Protein AF-A0A4W5R0U6-F1 (afdb_monomer_lite)

Foldseek 3Di:
DPCDPVNVVVVLVVLVVVLVVQLVVLVCVVVVDPDPCCCPPVCSLVSNLVSVLSLLLPQWDQPPPDARDRACLVLLCCLCVQPVVCNVLLVVLVPDDDDPDPDDRPRDSRVSVSVSSSVCSVVVCPCVSVVSSVVDVVNVVVTGPPPPDDDDPPDD

Sequence (156 aa):
MEIT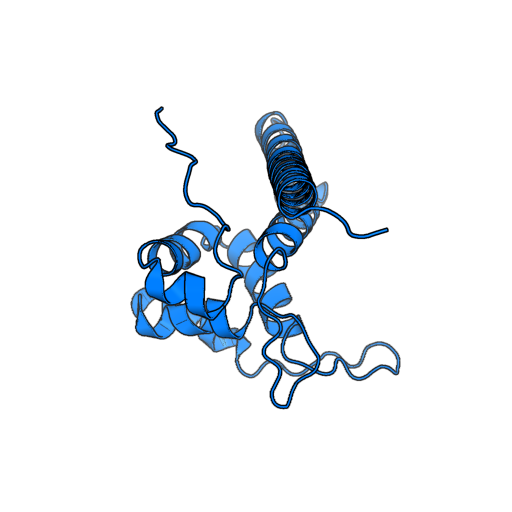SEEKAEERRREHWKLLSSLKTTVEGLVSSSNPNVWSRYGGLQRLHKDMNQILSHGLKHEQVYYKQKDYWPFVWRVRYVSPHLASHVEQFSKLEPVLSSGLQSVGEGYKAERWLMHSLQVHLLSAQLRPLLKHQGHTRKYYNGKSASKTRFGI

InterPro domains:
  IPR004012 RUN domain [PF02759] (50-147)
  IPR004012 RUN domain [PS50826] (39-156)
  IPR037213 RUN domain superfamily [G3DSA:1.20.58.900] (6-149)
  IPR037213 RUN domain superfamily [SSF140741] (13-147)
  IPR052428 Autophagy and Host Defense Regulator [PTHR45971] (5-146)

Radius of gyration: 17.02 Å; chains: 1; bounding box: 37×44×44 Å

Secondary structure (DSSP, 8-state):
----HHHHHHHHHHHHHHHHHHHHHHHHHHHH---GGGTTTSSHHHHHHHHHHHHHHTTB----SS-----SHHHHTTHHHH-GGGSHHHHTTTTPPP---SS----SSHHHHHHHHHHHHHTT-HHHHHHHHHH-HHHHHHHB-TTSSSS-----

pLDDT: mean 79.25, std 16.8, range [32.81, 95.25]

Organism: NCBI:txid62062

Structure (mmCIF, N/CA/C/O backbone):
data_AF-A0A4W5R0U6-F1
#
_entry.id   AF-A0A4W5R0U6-F1
#
loop_
_atom_site.group_PDB
_atom_site.id
_atom_site.type_symbol
_atom_site.label_atom_id
_atom_site.label_alt_id
_atom_site.label_comp_id
_atom_site.label_asym_id
_atom_site.label_entity_id
_atom_site.label_seq_id
_atom_site.pdbx_PDB_ins_code
_atom_site.Cartn_x
_atom_site.Cartn_y
_atom_site.Cartn_z
_atom_site.occupancy
_atom_site.B_iso_or_equiv
_atom_site.auth_seq_id
_atom_site.auth_comp_id
_atom_site.auth_asym_id
_atom_site.auth_atom_id
_atom_site.pdbx_PDB_model_num
ATOM 1 N N . MET A 1 1 ? -12.081 24.497 21.071 1.00 42.88 1 MET A N 1
ATOM 2 C CA . MET A 1 1 ? -12.556 24.670 19.683 1.00 42.88 1 MET A CA 1
ATOM 3 C C . MET A 1 1 ? -13.160 23.351 19.239 1.00 42.88 1 MET A C 1
ATOM 5 O O . MET A 1 1 ? -12.424 22.395 19.018 1.00 42.88 1 MET A O 1
ATOM 9 N N . GLU A 1 2 ? -14.488 23.259 19.230 1.00 49.41 2 GLU A N 1
ATOM 10 C CA . GLU A 1 2 ? -15.196 22.072 18.749 1.00 49.41 2 GLU A CA 1
ATOM 11 C C . GLU A 1 2 ? -15.165 22.081 17.223 1.00 49.41 2 GLU A C 1
ATOM 13 O O . GLU A 1 2 ? -15.900 22.821 16.582 1.00 49.41 2 GLU A O 1
ATOM 18 N N . ILE A 1 3 ? -14.259 21.293 16.646 1.00 56.59 3 ILE A N 1
ATOM 19 C CA . ILE A 1 3 ? -14.199 21.097 15.197 1.00 56.59 3 ILE A CA 1
ATOM 20 C C . ILE A 1 3 ? -15.521 20.452 14.775 1.00 56.59 3 ILE A C 1
ATOM 22 O O . ILE A 1 3 ? -15.835 19.327 15.199 1.00 56.59 3 ILE A O 1
ATOM 26 N N . THR A 1 4 ? -16.285 21.163 13.953 1.00 72.25 4 THR A N 1
ATOM 27 C CA . THR A 1 4 ? -17.601 20.731 13.482 1.00 72.25 4 THR A CA 1
ATOM 28 C C . THR A 1 4 ? -17.479 19.441 12.661 1.00 72.25 4 THR A C 1
ATOM 30 O O . THR A 1 4 ? -16.438 19.115 12.078 1.00 72.25 4 THR A O 1
ATOM 33 N N . SER A 1 5 ? -18.546 18.638 12.622 1.00 70.19 5 SER A N 1
ATOM 34 C CA . SER A 1 5 ? -18.539 17.367 11.877 1.00 70.19 5 SER A CA 1
ATOM 35 C C . SER A 1 5 ? -18.284 17.549 10.368 1.00 70.19 5 SER A C 1
ATOM 37 O O . SER A 1 5 ? -17.755 16.644 9.712 1.00 70.19 5 SER A O 1
ATOM 39 N N . GLU A 1 6 ? -18.603 18.734 9.846 1.00 70.88 6 GLU A N 1
ATOM 40 C CA . GLU A 1 6 ? -18.374 19.156 8.466 1.00 70.88 6 GLU A CA 1
ATOM 41 C C . GLU A 1 6 ? -16.898 19.471 8.203 1.00 70.88 6 GLU A C 1
ATOM 43 O O . GLU A 1 6 ? -16.336 18.956 7.235 1.00 70.88 6 GLU A O 1
ATOM 48 N N . GLU A 1 7 ? -16.221 20.183 9.107 1.00 75.50 7 GLU A N 1
ATOM 49 C CA . GLU A 1 7 ? -14.780 20.458 9.003 1.00 75.50 7 GLU A CA 1
ATOM 50 C C . GLU A 1 7 ? -13.945 19.169 9.004 1.00 75.50 7 GLU A C 1
ATOM 52 O O . GLU A 1 7 ? -13.057 19.003 8.163 1.00 75.50 7 GLU A O 1
ATOM 57 N N . LYS A 1 8 ? -14.292 18.192 9.855 1.00 75.88 8 LYS A N 1
ATOM 58 C CA . LYS A 1 8 ? -13.649 16.859 9.850 1.00 75.88 8 LYS A CA 1
ATOM 59 C C . LYS A 1 8 ? -13.902 16.094 8.552 1.00 75.88 8 LYS A C 1
ATOM 61 O O . LYS A 1 8 ? -13.112 15.236 8.154 1.00 75.88 8 LYS A O 1
ATOM 66 N N . ALA A 1 9 ? -15.046 16.317 7.907 1.00 78.19 9 ALA A N 1
ATOM 67 C CA . ALA A 1 9 ? -15.348 15.689 6.627 1.00 78.19 9 ALA A CA 1
ATOM 68 C C . ALA A 1 9 ? -14.573 16.332 5.475 1.00 78.19 9 ALA A C 1
ATOM 70 O O . ALA A 1 9 ? -14.103 15.604 4.595 1.00 78.19 9 ALA A O 1
ATOM 71 N N . GLU A 1 10 ? -14.414 17.651 5.516 1.00 82.62 10 GLU A N 1
ATOM 72 C CA . GLU A 1 10 ? -13.619 18.424 4.571 1.00 82.62 10 GLU A CA 1
ATOM 73 C C . GLU A 1 10 ? -12.138 18.046 4.642 1.00 82.62 10 GLU A C 1
ATOM 75 O O . GLU A 1 10 ? -11.515 17.736 3.624 1.00 82.62 10 GLU A O 1
ATOM 80 N N . GLU A 1 11 ? -11.593 17.971 5.854 1.00 83.44 11 GLU A N 1
ATOM 81 C CA . GLU A 1 11 ? -10.213 17.562 6.103 1.00 83.44 11 GLU A CA 1
ATOM 82 C C . GLU A 1 11 ? -9.916 16.168 5.540 1.00 83.44 11 GLU A C 1
ATOM 84 O O . GLU A 1 11 ? -8.997 16.013 4.734 1.00 83.44 11 GLU A O 1
ATOM 89 N N . ARG A 1 12 ? -10.771 15.177 5.824 1.00 81.50 12 ARG A N 1
ATOM 90 C CA . ARG A 1 12 ? -10.630 13.827 5.250 1.00 81.50 12 ARG A CA 1
ATOM 91 C C . ARG A 1 12 ? -10.666 13.819 3.723 1.00 81.50 12 ARG A C 1
ATOM 93 O O . ARG A 1 12 ? -10.008 12.991 3.098 1.00 81.50 12 ARG A O 1
ATOM 100 N N . ARG A 1 13 ? -11.454 14.698 3.095 1.00 86.50 13 ARG A N 1
ATOM 101 C CA . ARG A 1 13 ? -11.500 14.791 1.627 1.00 86.50 13 ARG A CA 1
ATOM 102 C C . ARG A 1 13 ? -10.193 15.352 1.076 1.00 86.50 13 ARG A C 1
ATOM 104 O O . ARG A 1 13 ? -9.690 14.815 0.091 1.00 86.50 13 ARG A O 1
ATOM 111 N N . ARG A 1 14 ? -9.630 16.375 1.727 1.00 88.25 14 ARG A N 1
ATOM 112 C CA . ARG A 1 14 ? -8.314 16.931 1.377 1.00 88.25 14 ARG A CA 1
ATOM 113 C C . ARG A 1 14 ? -7.206 15.891 1.529 1.00 88.25 14 ARG A C 1
ATOM 115 O O . ARG A 1 14 ? -6.373 15.767 0.637 1.00 88.25 14 ARG A O 1
ATOM 122 N N . GLU A 1 15 ? -7.231 15.101 2.601 1.00 90.00 15 GLU A N 1
ATOM 123 C CA . GLU A 1 15 ? -6.285 13.996 2.803 1.00 90.00 15 GLU A CA 1
ATOM 124 C C . GLU A 1 15 ? -6.379 12.949 1.690 1.00 90.00 15 GLU A C 1
ATOM 126 O O . GLU A 1 15 ? -5.365 12.612 1.081 1.00 90.00 15 GLU A O 1
ATOM 131 N N . HIS A 1 16 ? -7.590 12.476 1.367 1.00 89.62 16 HIS A N 1
ATOM 132 C CA . HIS A 1 16 ? -7.787 11.536 0.261 1.00 89.62 16 HIS A CA 1
ATOM 133 C C . HIS A 1 16 ? -7.279 12.106 -1.066 1.00 89.62 16 HIS A C 1
ATOM 135 O O . HIS A 1 16 ? -6.610 11.403 -1.822 1.00 89.62 16 HIS A O 1
ATOM 141 N N . TRP A 1 17 ? -7.578 13.376 -1.348 1.00 91.75 17 TRP A N 1
ATOM 142 C CA . TRP A 1 17 ? -7.122 14.034 -2.568 1.00 91.75 17 TRP A CA 1
ATOM 143 C C . TRP A 1 17 ? -5.595 14.105 -2.627 1.00 91.75 17 TRP A C 1
ATOM 145 O O . TRP A 1 17 ? -5.011 13.758 -3.650 1.00 91.75 17 TRP A O 1
ATOM 155 N N . LYS A 1 18 ? -4.938 14.462 -1.519 1.00 93.88 18 LYS A N 1
ATOM 156 C CA . LYS A 1 18 ? -3.474 14.509 -1.428 1.00 93.88 18 LYS A CA 1
ATOM 157 C C . LYS A 1 18 ? -2.843 13.139 -1.688 1.00 93.88 18 LYS A C 1
ATOM 159 O O . LYS A 1 18 ? -1.885 13.050 -2.451 1.00 93.88 18 LYS A O 1
ATOM 164 N N . LEU A 1 19 ? -3.394 12.081 -1.092 1.00 93.81 19 LEU A N 1
ATOM 165 C CA . LEU A 1 19 ? -2.912 10.709 -1.279 1.00 93.81 19 LEU A CA 1
ATOM 166 C C . LEU A 1 19 ? -3.041 10.256 -2.738 1.00 93.81 19 LEU A C 1
ATOM 168 O O . LEU A 1 19 ? -2.080 9.761 -3.326 1.00 93.81 19 LEU A O 1
ATOM 172 N N . LEU A 1 20 ? -4.214 10.468 -3.339 1.00 93.69 20 LEU A N 1
ATOM 173 C CA . LEU A 1 20 ? -4.464 10.100 -4.733 1.00 93.69 20 LEU A CA 1
ATOM 174 C C . LEU A 1 20 ? -3.642 10.947 -5.708 1.00 93.69 20 LEU A C 1
ATOM 176 O O . LEU A 1 20 ? -3.163 10.420 -6.708 1.00 93.69 20 LEU A O 1
ATOM 180 N N . SER A 1 21 ? -3.442 12.233 -5.412 1.00 93.50 21 SER A N 1
ATOM 181 C CA . SER A 1 21 ? -2.590 13.108 -6.215 1.00 93.50 21 SER A CA 1
ATOM 182 C C . SER A 1 21 ? -1.128 12.673 -6.158 1.00 93.50 21 SER A C 1
ATOM 184 O O . SER A 1 21 ? -0.481 12.668 -7.198 1.00 93.50 21 SER A O 1
ATOM 186 N N . SER A 1 22 ? -0.613 12.278 -4.987 1.00 93.88 22 SER A N 1
ATOM 187 C CA . SER A 1 22 ? 0.756 11.755 -4.852 1.00 93.88 22 SER A CA 1
ATOM 188 C C . SER A 1 22 ? 0.949 10.511 -5.716 1.00 93.88 22 SER A C 1
ATOM 190 O O . SER A 1 22 ? 1.836 10.475 -6.569 1.00 93.88 22 SER A O 1
ATOM 192 N N . LEU A 1 23 ? 0.034 9.541 -5.582 1.00 94.50 23 LEU A N 1
ATOM 193 C CA . LEU A 1 23 ? 0.056 8.317 -6.379 1.00 94.50 23 LEU A CA 1
ATOM 194 C C . LEU A 1 23 ? -0.014 8.615 -7.881 1.00 94.50 23 LEU A C 1
ATOM 196 O O . LEU A 1 23 ? 0.755 8.044 -8.652 1.00 94.50 23 LEU A O 1
ATOM 200 N N . LYS A 1 24 ? -0.917 9.511 -8.296 1.00 93.38 24 LYS A N 1
ATOM 201 C CA . LYS A 1 24 ? -1.056 9.929 -9.695 1.00 93.38 24 LYS A CA 1
ATOM 202 C C . LYS A 1 24 ? 0.263 10.485 -10.232 1.00 93.38 24 LYS A C 1
ATOM 204 O O . LYS A 1 24 ? 0.736 9.983 -11.245 1.00 93.38 24 LYS A O 1
ATOM 209 N N . THR A 1 25 ? 0.880 11.440 -9.537 1.00 91.94 25 THR A N 1
ATOM 210 C CA . THR A 1 25 ? 2.166 12.028 -9.942 1.00 91.94 25 THR A CA 1
ATOM 211 C C . THR A 1 25 ? 3.263 10.968 -10.047 1.00 91.94 25 THR A C 1
ATOM 213 O O . THR A 1 25 ? 4.034 10.971 -11.007 1.00 91.94 25 THR A O 1
ATOM 216 N N . THR A 1 26 ? 3.329 10.028 -9.099 1.00 91.50 26 THR A N 1
ATOM 217 C CA . THR A 1 26 ? 4.293 8.921 -9.155 1.00 91.50 26 THR A CA 1
ATOM 218 C C . THR A 1 26 ? 4.056 8.030 -10.372 1.00 91.50 26 THR A C 1
ATOM 220 O O . THR A 1 26 ? 5.011 7.707 -11.076 1.00 91.50 26 THR A O 1
ATOM 223 N N . VAL A 1 27 ? 2.807 7.654 -10.656 1.00 90.12 27 VAL A N 1
ATOM 224 C CA . VAL A 1 27 ? 2.459 6.824 -11.821 1.00 90.12 27 VAL A CA 1
ATOM 225 C C . VAL A 1 27 ? 2.731 7.562 -13.131 1.00 90.12 27 VAL A C 1
ATOM 227 O O . VAL A 1 27 ? 3.328 6.980 -14.032 1.00 90.12 27 VAL A O 1
ATOM 230 N N . GLU A 1 28 ? 2.374 8.841 -13.235 1.00 89.81 28 GLU A N 1
ATOM 231 C CA . GLU A 1 28 ? 2.684 9.667 -14.407 1.00 89.81 28 GLU A CA 1
ATOM 232 C C . GLU A 1 28 ? 4.195 9.766 -14.625 1.00 89.81 28 GLU A C 1
ATOM 234 O O . GLU A 1 28 ? 4.663 9.557 -15.742 1.00 89.81 28 GLU A O 1
ATOM 239 N N . GLY A 1 29 ? 4.981 9.987 -13.568 1.00 87.31 29 GLY A N 1
ATOM 240 C CA . GLY A 1 29 ? 6.445 9.988 -13.638 1.00 87.31 29 GLY A CA 1
ATOM 241 C C . GLY A 1 29 ? 7.043 8.644 -14.075 1.00 87.31 29 GLY A C 1
ATOM 242 O O . GLY A 1 29 ? 8.032 8.616 -14.802 1.00 87.31 29 GLY A O 1
ATOM 243 N N . LEU A 1 30 ? 6.438 7.527 -13.664 1.00 86.75 30 LEU A N 1
ATOM 244 C CA . LEU A 1 30 ? 6.849 6.182 -14.080 1.00 86.75 30 LEU A CA 1
ATOM 245 C C . LEU A 1 30 ? 6.529 5.905 -15.556 1.00 86.75 30 LEU A C 1
ATOM 247 O O . LEU A 1 30 ? 7.360 5.341 -16.262 1.00 86.75 30 LEU A O 1
ATOM 251 N N . VAL A 1 31 ? 5.342 6.297 -16.024 1.00 83.38 31 VAL A N 1
ATOM 252 C CA . VAL A 1 31 ? 4.864 6.007 -17.390 1.00 83.38 31 VAL A CA 1
ATOM 253 C C . VAL A 1 31 ? 5.449 6.975 -18.424 1.00 83.38 31 VAL A C 1
ATOM 255 O O . VAL A 1 31 ? 5.734 6.571 -19.546 1.00 83.38 31 VAL A O 1
ATOM 258 N N . SER A 1 32 ? 5.662 8.240 -18.053 1.00 82.38 32 SER A N 1
ATOM 259 C CA . SER A 1 32 ? 6.289 9.251 -18.924 1.00 82.38 32 SER A CA 1
ATOM 260 C C . SER A 1 32 ? 7.774 8.993 -19.165 1.00 82.38 32 SER A C 1
ATOM 262 O O . SER A 1 32 ? 8.325 9.429 -20.175 1.00 82.38 32 SER A O 1
ATOM 264 N N . SER A 1 33 ? 8.434 8.269 -18.262 1.00 72.31 33 SER A N 1
ATOM 265 C CA . SER A 1 33 ? 9.815 7.869 -18.468 1.00 72.31 33 SER A CA 1
ATOM 266 C C . SER A 1 33 ? 9.878 6.716 -19.472 1.00 72.31 33 SER A C 1
ATOM 268 O O . SER A 1 33 ? 9.479 5.594 -19.176 1.00 72.31 33 SER A O 1
ATOM 270 N N . SER A 1 34 ? 10.445 6.953 -20.655 1.00 64.94 34 SER A N 1
ATOM 271 C CA . SER A 1 34 ? 10.677 5.908 -21.668 1.00 64.94 34 SER A CA 1
ATOM 272 C C . SER A 1 34 ? 11.782 4.911 -21.277 1.00 64.94 34 SER A C 1
ATOM 274 O O . SER A 1 34 ? 12.285 4.169 -22.120 1.00 64.94 34 SER A O 1
ATOM 276 N N . ASN A 1 35 ? 12.230 4.932 -20.018 1.00 68.56 35 ASN A N 1
ATOM 277 C CA . ASN A 1 35 ? 13.411 4.219 -19.563 1.00 68.56 35 ASN A CA 1
ATOM 278 C C . ASN A 1 35 ? 12.999 2.987 -18.737 1.00 68.56 35 ASN A C 1
ATOM 280 O O . ASN A 1 35 ? 12.422 3.134 -17.657 1.00 68.56 35 ASN A O 1
ATOM 284 N N . PRO A 1 36 ? 13.337 1.764 -19.180 1.00 69.31 36 PRO A N 1
ATOM 285 C CA . PRO A 1 36 ? 12.921 0.533 -18.503 1.00 69.31 36 PRO A CA 1
ATOM 286 C C . PRO A 1 36 ? 13.464 0.413 -17.067 1.00 69.31 36 PRO A C 1
ATOM 288 O O . PRO A 1 36 ? 12.920 -0.326 -16.250 1.00 69.31 36 PRO A O 1
ATOM 291 N N . ASN A 1 37 ? 14.502 1.178 -16.716 1.00 78.12 37 ASN A N 1
ATOM 292 C CA . ASN A 1 37 ? 15.126 1.138 -15.395 1.00 78.12 37 ASN A CA 1
ATOM 293 C C . ASN A 1 37 ? 14.430 2.015 -14.341 1.00 78.12 37 ASN A C 1
ATOM 295 O O . ASN A 1 37 ? 14.876 2.056 -13.191 1.00 78.12 37 ASN A O 1
ATOM 299 N N . VAL A 1 38 ? 13.365 2.747 -14.686 1.00 79.75 38 VAL A N 1
ATOM 300 C CA . VAL A 1 38 ? 12.713 3.675 -13.740 1.00 79.75 38 VAL A CA 1
ATOM 301 C C . VAL A 1 38 ? 12.064 2.954 -12.568 1.00 79.75 38 VAL A C 1
ATOM 303 O O . VAL A 1 38 ? 12.085 3.455 -11.440 1.00 79.75 38 VAL A O 1
ATOM 306 N N . TRP A 1 39 ? 11.601 1.732 -12.804 1.00 79.06 39 TRP A N 1
ATOM 307 C CA . TRP A 1 39 ? 11.044 0.880 -11.767 1.00 79.06 39 TRP A CA 1
ATOM 308 C C . TRP A 1 39 ? 12.082 0.484 -10.707 1.00 79.06 39 TRP A C 1
ATOM 310 O O . TRP A 1 39 ? 11.872 0.727 -9.518 1.00 79.06 39 TRP A O 1
ATOM 320 N N . SER A 1 40 ? 13.215 -0.083 -11.130 1.00 74.94 40 SER A N 1
ATOM 321 C CA . SER A 1 40 ? 14.202 -0.714 -10.242 1.00 74.94 40 SER A CA 1
ATOM 322 C C . SER A 1 40 ? 15.372 0.196 -9.853 1.00 74.94 40 SER A C 1
ATOM 324 O O . SER A 1 40 ? 15.788 0.184 -8.697 1.00 74.94 40 SER A O 1
ATOM 326 N N . ARG A 1 41 ? 15.899 1.004 -10.781 1.00 75.31 41 ARG A N 1
ATOM 327 C CA . ARG A 1 41 ? 17.138 1.784 -10.592 1.00 75.31 41 ARG A CA 1
ATOM 328 C C . ARG A 1 41 ? 16.889 3.209 -10.116 1.00 75.31 41 ARG A C 1
ATOM 330 O O . ARG A 1 41 ? 17.658 3.725 -9.315 1.00 75.31 41 ARG A O 1
ATOM 337 N N . TYR A 1 42 ? 15.809 3.839 -10.574 1.00 77.88 42 TYR A N 1
ATOM 338 C CA . TYR A 1 42 ? 15.500 5.238 -10.241 1.00 77.88 42 TYR A CA 1
ATOM 339 C C . TYR A 1 42 ? 14.474 5.382 -9.108 1.00 77.88 42 TYR A C 1
ATOM 341 O O . TYR A 1 42 ? 13.817 6.419 -8.971 1.00 77.88 42 TYR A O 1
ATOM 349 N N . GLY A 1 43 ? 14.316 4.334 -8.294 1.00 85.81 43 GLY A N 1
ATOM 350 C CA . GLY A 1 43 ? 13.474 4.351 -7.098 1.00 85.81 43 GLY A CA 1
ATOM 351 C C . GLY A 1 43 ? 11.972 4.459 -7.373 1.00 85.81 43 GLY A C 1
ATOM 352 O O . GLY A 1 43 ? 11.220 4.794 -6.461 1.00 85.81 43 GLY A O 1
ATOM 353 N N . GLY A 1 44 ? 11.517 4.188 -8.600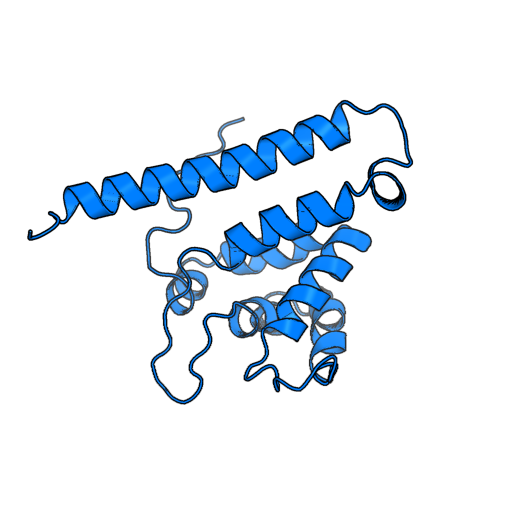 1.00 89.25 44 GLY A N 1
ATOM 354 C CA . GLY A 1 44 ? 10.101 4.230 -8.961 1.00 89.25 44 GLY A CA 1
ATOM 355 C C . GLY A 1 44 ? 9.248 3.277 -8.129 1.00 89.25 44 GLY A C 1
ATOM 356 O O . GLY A 1 44 ? 8.239 3.690 -7.559 1.00 89.25 44 GLY A O 1
ATOM 357 N N . LEU A 1 45 ? 9.718 2.039 -7.960 1.00 90.81 45 LEU A N 1
ATOM 358 C CA . LEU A 1 45 ? 9.091 1.049 -7.085 1.00 90.81 45 LEU A CA 1
ATOM 359 C C . LEU A 1 45 ? 9.005 1.529 -5.626 1.00 90.81 45 LEU A C 1
ATOM 361 O O . LEU A 1 45 ? 7.981 1.334 -4.982 1.00 90.81 45 LEU A O 1
ATOM 365 N N . GLN A 1 46 ? 10.051 2.183 -5.110 1.00 91.62 46 GLN A N 1
ATOM 366 C CA . GLN A 1 46 ? 10.078 2.695 -3.732 1.00 91.62 46 GLN A CA 1
ATOM 367 C C . GLN A 1 46 ? 9.084 3.846 -3.533 1.00 91.62 46 GLN A C 1
ATOM 369 O O . GLN A 1 46 ? 8.377 3.887 -2.528 1.00 91.62 46 GLN A O 1
ATOM 374 N N . ARG A 1 47 ? 8.984 4.763 -4.506 1.00 93.50 47 ARG A N 1
ATOM 375 C CA . ARG A 1 47 ? 7.977 5.837 -4.476 1.00 93.50 47 ARG A CA 1
ATOM 376 C C . ARG A 1 47 ? 6.561 5.270 -4.507 1.00 93.50 47 ARG A C 1
ATOM 378 O O . ARG A 1 47 ? 5.738 5.653 -3.683 1.00 93.50 47 ARG A O 1
ATOM 385 N N . LEU A 1 48 ? 6.310 4.303 -5.389 1.00 93.25 48 LEU A N 1
ATOM 386 C CA . LEU A 1 48 ? 5.003 3.662 -5.498 1.00 93.25 48 LEU A CA 1
ATOM 387 C C . LEU A 1 48 ? 4.640 2.873 -4.235 1.00 93.25 48 LEU A C 1
ATOM 389 O O . LEU A 1 48 ? 3.505 2.946 -3.769 1.00 93.25 48 LEU A O 1
ATOM 393 N N . HIS A 1 49 ? 5.605 2.155 -3.654 1.00 94.19 49 HIS A N 1
ATOM 394 C CA . HIS A 1 49 ? 5.440 1.490 -2.362 1.00 94.19 49 HIS A CA 1
ATOM 395 C C . HIS A 1 49 ? 5.040 2.486 -1.280 1.00 94.19 49 HIS A C 1
ATOM 397 O O . HIS A 1 49 ? 4.032 2.267 -0.612 1.00 94.19 49 HIS A O 1
ATOM 403 N N . LYS A 1 50 ? 5.757 3.608 -1.165 1.00 93.81 50 LYS A N 1
ATOM 404 C CA . LYS A 1 50 ? 5.449 4.665 -0.199 1.00 93.81 50 LYS A CA 1
ATOM 405 C C . LYS A 1 50 ? 4.028 5.209 -0.374 1.00 93.81 50 LYS A C 1
ATOM 407 O O . LYS A 1 50 ? 3.292 5.267 0.610 1.00 93.81 50 LYS A O 1
ATOM 412 N N . ASP A 1 51 ? 3.634 5.574 -1.594 1.00 94.19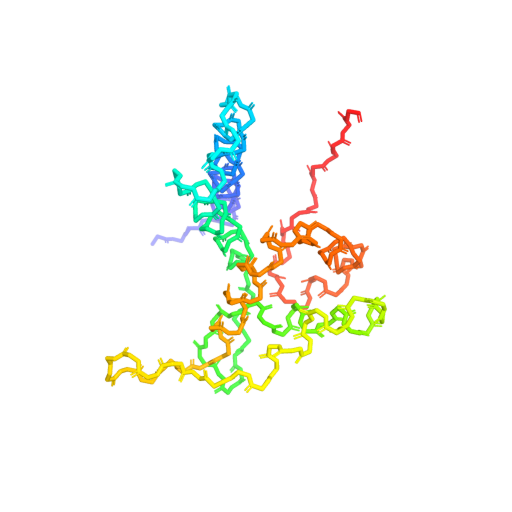 51 ASP A N 1
ATOM 413 C CA . ASP A 1 51 ? 2.295 6.116 -1.869 1.00 94.19 51 ASP A CA 1
ATOM 414 C C . ASP A 1 51 ? 1.193 5.099 -1.535 1.00 94.19 51 ASP A C 1
ATOM 416 O O . ASP A 1 51 ? 0.226 5.416 -0.837 1.00 94.19 51 ASP A O 1
ATOM 420 N N . MET A 1 52 ? 1.362 3.844 -1.963 1.00 95.06 52 MET A N 1
ATOM 421 C CA . MET A 1 52 ? 0.398 2.781 -1.672 1.00 95.06 52 MET A CA 1
ATOM 422 C C . MET A 1 52 ? 0.333 2.447 -0.179 1.00 95.06 52 MET A C 1
ATOM 424 O O . MET A 1 52 ? -0.757 2.206 0.341 1.00 95.06 52 MET A O 1
ATOM 428 N N . ASN A 1 53 ? 1.463 2.478 0.532 1.00 92.12 53 ASN A N 1
ATOM 429 C CA . ASN A 1 53 ? 1.514 2.236 1.972 1.00 92.12 53 ASN A CA 1
ATOM 430 C C . ASN A 1 53 ? 0.751 3.322 2.740 1.00 92.12 53 ASN A C 1
ATOM 432 O O . ASN A 1 53 ? -0.008 3.016 3.661 1.00 92.12 53 ASN A O 1
ATOM 436 N N . GLN A 1 54 ? 0.893 4.587 2.330 1.00 90.75 54 GLN A N 1
ATOM 437 C CA . GLN A 1 54 ? 0.132 5.696 2.906 1.00 90.75 54 GLN A CA 1
ATOM 438 C C . GLN A 1 54 ? -1.371 5.552 2.651 1.00 90.75 54 GLN A C 1
ATOM 440 O O . GLN A 1 54 ? -2.158 5.769 3.571 1.00 90.75 54 GLN A O 1
ATOM 445 N N . ILE A 1 55 ? -1.775 5.136 1.446 1.00 92.12 55 ILE A N 1
ATOM 446 C CA . ILE A 1 55 ? -3.187 4.893 1.108 1.00 92.12 55 ILE A CA 1
ATOM 447 C C . ILE A 1 55 ? -3.771 3.757 1.953 1.00 92.12 55 ILE A C 1
ATOM 449 O O . ILE A 1 55 ? -4.825 3.931 2.560 1.00 92.12 55 ILE A O 1
ATOM 453 N N . LEU A 1 56 ? -3.094 2.607 2.022 1.00 90.81 56 LEU A N 1
ATOM 454 C CA . LEU A 1 56 ? -3.575 1.443 2.775 1.00 90.81 56 LEU A CA 1
ATOM 455 C C . LEU A 1 56 ? -3.565 1.679 4.290 1.00 90.81 56 LEU A C 1
ATOM 457 O O . LEU A 1 56 ? -4.394 1.110 4.997 1.00 90.81 56 LEU A O 1
ATOM 461 N N . SER A 1 57 ? -2.674 2.537 4.786 1.00 88.94 57 SER A N 1
ATOM 462 C CA . SER A 1 57 ? -2.631 2.928 6.199 1.00 88.94 57 SER A CA 1
ATOM 463 C C . SER A 1 57 ? -3.628 4.040 6.542 1.00 88.94 57 SER A C 1
ATOM 465 O O . SER A 1 57 ? -3.946 4.268 7.716 1.00 88.94 57 SER A O 1
ATOM 467 N N . HIS A 1 58 ? -4.130 4.776 5.548 1.00 88.31 58 HIS A N 1
ATOM 468 C CA . HIS A 1 58 ? -5.092 5.852 5.767 1.00 88.31 58 HIS A CA 1
ATOM 469 C C . HIS A 1 58 ? -6.456 5.290 6.174 1.00 88.31 58 HIS A C 1
ATOM 471 O O . HIS A 1 58 ? -6.914 4.270 5.673 1.00 88.31 58 HIS A O 1
ATOM 477 N N . GLY A 1 59 ? -7.111 5.945 7.133 1.00 83.81 59 GLY A N 1
ATOM 478 C CA . GLY A 1 59 ? -8.465 5.571 7.540 1.00 83.81 59 GLY A CA 1
ATOM 479 C C . GLY A 1 59 ? -8.618 4.216 8.241 1.00 83.81 59 GLY A C 1
ATOM 480 O O . GLY A 1 59 ? -9.754 3.871 8.555 1.00 83.81 59 GLY A O 1
ATOM 481 N N . LEU A 1 60 ? -7.546 3.460 8.520 1.00 86.31 60 LEU A N 1
ATOM 482 C CA . LEU A 1 60 ? -7.645 2.237 9.327 1.00 86.31 60 LEU A CA 1
ATOM 483 C C . LEU A 1 60 ? -8.309 2.534 10.675 1.00 86.31 60 LEU A C 1
ATOM 485 O O . LEU A 1 60 ? -8.001 3.535 11.334 1.00 86.31 60 LEU A O 1
ATOM 489 N N . LYS A 1 61 ? -9.226 1.654 11.067 1.00 82.56 61 LYS A N 1
ATOM 490 C CA . LYS A 1 61 ? -9.832 1.658 12.393 1.00 82.56 61 LYS A CA 1
ATOM 491 C C . LYS A 1 61 ? -8.757 1.371 13.426 1.00 82.56 61 LYS A C 1
ATOM 493 O O . LYS A 1 61 ? -7.902 0.517 13.230 1.00 82.56 61 LYS A O 1
ATOM 498 N N . HIS A 1 62 ? -8.828 2.086 14.538 1.00 68.00 62 HIS A N 1
ATOM 499 C CA . HIS A 1 62 ? -8.063 1.730 15.719 1.00 68.00 62 HIS A CA 1
ATOM 500 C C . HIS A 1 62 ? -8.800 0.551 16.361 1.00 68.00 62 HIS A C 1
ATOM 502 O O . HIS A 1 62 ? -9.838 0.755 16.992 1.00 68.00 62 HIS A O 1
ATOM 508 N N . GLU A 1 63 ? -8.366 -0.686 16.115 1.00 54.97 63 GLU A N 1
ATOM 509 C CA . GLU A 1 63 ? -8.930 -1.823 16.843 1.00 54.97 63 GLU A CA 1
ATOM 510 C C . GLU A 1 63 ? -8.363 -1.770 18.271 1.00 54.97 63 GLU A C 1
ATOM 512 O O . GLU A 1 63 ? -7.175 -1.954 18.506 1.00 54.97 63 GLU A O 1
ATOM 517 N N . GLN A 1 64 ? -9.224 -1.380 19.217 1.00 48.75 64 GLN A N 1
ATOM 518 C CA . GLN A 1 64 ? -8.900 -1.004 20.600 1.00 48.75 64 GLN A CA 1
ATOM 519 C C . GLN A 1 64 ? -8.578 -2.183 21.531 1.00 48.75 64 GLN A C 1
ATOM 521 O O . GLN A 1 64 ? -8.526 -2.000 22.745 1.00 48.75 64 GLN A O 1
ATOM 526 N N . VAL A 1 65 ? -8.367 -3.397 21.026 1.00 44.38 65 VAL A N 1
ATOM 527 C CA . VAL A 1 65 ? -8.223 -4.566 21.898 1.00 44.38 65 VAL A CA 1
ATOM 528 C C . VAL A 1 65 ? -6.897 -5.252 21.597 1.00 44.38 65 VAL A C 1
ATOM 530 O O . VAL A 1 65 ? -6.709 -5.878 20.563 1.00 44.38 65 VAL A O 1
ATOM 533 N N . TYR A 1 66 ? -5.974 -5.110 22.545 1.00 45.12 66 TYR A N 1
ATOM 534 C CA . TYR A 1 66 ? -4.696 -5.815 22.683 1.00 45.12 66 TYR A CA 1
ATOM 535 C C . TYR A 1 66 ? -3.460 -5.319 21.914 1.00 45.12 66 TYR A C 1
ATOM 537 O O . TYR A 1 66 ? -2.380 -5.334 22.502 1.00 45.12 66 TYR A O 1
ATOM 545 N N . TYR A 1 67 ? -3.566 -4.804 20.685 1.00 48.22 67 TYR A N 1
ATOM 546 C CA . TYR A 1 67 ? -2.385 -4.359 19.922 1.00 48.22 67 TYR A CA 1
ATOM 547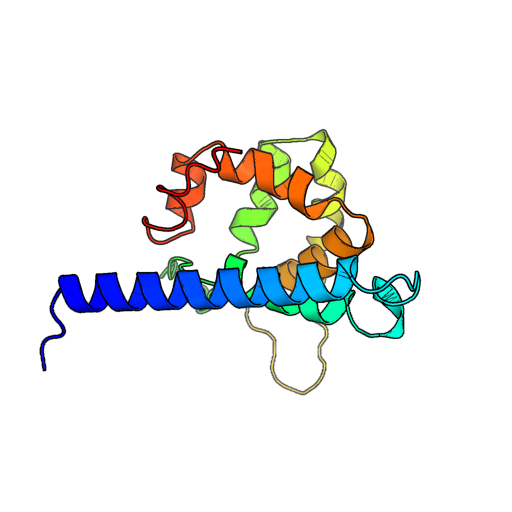 C C . TYR A 1 67 ? -2.500 -2.887 19.516 1.00 48.22 67 TYR A C 1
ATOM 549 O O . TYR A 1 67 ? -3.353 -2.500 18.728 1.00 48.22 67 TYR A O 1
ATOM 557 N N . LYS A 1 68 ? -1.628 -2.039 20.075 1.00 51.28 68 LYS A N 1
ATOM 558 C CA . LYS A 1 68 ? -1.651 -0.569 19.926 1.00 51.28 68 LYS A CA 1
ATOM 559 C C . LYS A 1 68 ? -1.272 -0.046 18.525 1.00 51.28 68 LYS A C 1
ATOM 561 O O . LYS A 1 68 ? -1.007 1.149 18.394 1.00 51.28 68 LYS A O 1
ATOM 566 N N . GLN A 1 69 ? -1.202 -0.883 17.488 1.00 60.84 69 GLN A N 1
ATOM 567 C CA . GLN A 1 69 ? -0.759 -0.452 16.160 1.00 60.84 69 GLN A CA 1
ATOM 568 C C . GLN A 1 69 ? -1.869 -0.427 15.114 1.00 60.84 69 GLN A C 1
ATOM 570 O O . GLN A 1 69 ? -2.773 -1.252 15.066 1.00 60.84 69 GLN A O 1
ATOM 575 N N . LYS A 1 70 ? -1.764 0.590 14.260 1.00 68.06 70 LYS A N 1
ATOM 576 C CA . LYS A 1 70 ? -2.626 0.839 13.114 1.00 68.06 70 LYS A CA 1
ATOM 577 C C . LYS A 1 70 ? -1.980 0.185 11.892 1.00 68.06 70 LYS A C 1
ATOM 579 O O . LYS A 1 70 ? -1.250 0.857 11.169 1.00 68.06 70 LYS A O 1
ATOM 584 N N . ASP A 1 71 ? -2.229 -1.104 11.679 1.00 82.81 71 ASP A N 1
ATOM 585 C CA . ASP A 1 71 ? -1.731 -1.826 10.505 1.00 82.81 71 ASP A CA 1
ATOM 586 C C . ASP A 1 71 ? -2.863 -2.448 9.667 1.00 82.81 71 ASP A C 1
ATOM 588 O O . ASP A 1 71 ? -3.982 -2.669 10.133 1.00 82.81 71 ASP A O 1
ATOM 592 N N . TYR A 1 72 ? -2.589 -2.646 8.377 1.00 89.44 72 TYR A N 1
ATOM 593 C CA . TYR A 1 72 ? -3.530 -3.228 7.416 1.00 89.44 72 TYR A CA 1
ATOM 594 C C . TYR A 1 72 ? -3.239 -4.712 7.145 1.00 89.44 72 TYR A C 1
ATOM 596 O O . TYR A 1 72 ? -3.829 -5.293 6.227 1.00 89.44 72 TYR A O 1
ATOM 604 N N . TRP A 1 73 ? -2.351 -5.352 7.916 1.00 90.44 73 TRP A N 1
ATOM 605 C CA . TRP A 1 73 ? -1.998 -6.753 7.694 1.00 90.44 73 TRP A CA 1
ATOM 606 C C . TRP A 1 73 ? -3.205 -7.690 7.866 1.00 90.44 73 TRP A C 1
ATOM 608 O O . TRP A 1 73 ? -3.466 -8.469 6.945 1.00 90.44 73 TRP A O 1
ATOM 618 N N . PRO A 1 74 ? -4.048 -7.561 8.915 1.00 88.81 74 PRO A N 1
ATOM 619 C CA . PRO A 1 74 ? -5.278 -8.338 9.048 1.00 88.81 74 PRO A CA 1
ATOM 620 C C . PRO A 1 74 ? -6.249 -8.186 7.875 1.00 88.81 74 PRO A C 1
ATOM 622 O O . PRO A 1 74 ? -6.989 -9.124 7.576 1.00 88.81 74 PRO A O 1
ATOM 625 N N . PHE A 1 75 ? -6.264 -7.026 7.209 1.00 89.25 75 PHE A N 1
ATOM 626 C CA . PHE A 1 75 ? -7.081 -6.798 6.016 1.00 89.25 75 PHE A CA 1
ATOM 627 C C . PHE A 1 75 ? -6.533 -7.580 4.817 1.00 89.25 75 PHE A C 1
ATOM 629 O O . PHE A 1 75 ? -7.278 -8.316 4.169 1.00 89.25 75 PHE A O 1
ATOM 636 N N . VAL A 1 76 ? -5.227 -7.484 4.563 1.00 90.75 76 VAL A N 1
ATOM 637 C CA . VAL A 1 76 ? -4.536 -8.210 3.482 1.00 90.75 76 VAL A CA 1
ATOM 638 C C . VAL A 1 76 ? -4.609 -9.719 3.685 1.00 90.75 76 VAL A C 1
ATOM 640 O O . VAL A 1 76 ? -4.874 -10.471 2.748 1.00 90.75 76 VAL A O 1
ATOM 643 N N . TRP A 1 77 ? -4.466 -10.173 4.926 1.00 90.25 77 TRP A N 1
ATOM 644 C CA . TRP A 1 77 ? -4.543 -11.581 5.296 1.00 90.25 77 TRP A CA 1
ATOM 645 C C . TRP A 1 77 ? -5.869 -12.243 4.889 1.00 90.25 77 TRP A C 1
ATOM 647 O O . TRP A 1 77 ? -5.945 -13.463 4.745 1.00 90.25 77 TRP A O 1
ATOM 657 N N . ARG A 1 78 ? -6.929 -11.457 4.644 1.00 89.81 78 ARG A N 1
ATOM 658 C CA . ARG A 1 78 ? -8.222 -11.971 4.169 1.00 89.81 78 ARG A CA 1
ATOM 659 C C . ARG A 1 78 ? -8.201 -12.456 2.723 1.00 89.81 78 ARG A C 1
ATOM 661 O O . ARG A 1 78 ? -9.104 -13.214 2.373 1.00 89.81 78 ARG A O 1
ATOM 668 N N . VAL A 1 79 ? -7.204 -12.095 1.905 1.00 89.56 79 VAL A N 1
ATOM 669 C CA . VAL A 1 79 ? -7.115 -12.534 0.494 1.00 89.56 79 VAL A CA 1
ATOM 670 C C . VAL A 1 79 ? -7.237 -14.050 0.385 1.00 89.56 79 VAL A C 1
ATOM 672 O O . VAL A 1 79 ? -7.988 -14.523 -0.460 1.00 89.56 79 VAL A O 1
ATOM 675 N N . ARG A 1 80 ? -6.607 -14.809 1.292 1.00 89.69 80 ARG A N 1
ATOM 676 C CA . ARG A 1 80 ? -6.647 -16.282 1.287 1.00 89.69 80 ARG A CA 1
ATOM 677 C C . ARG A 1 80 ? -8.058 -16.874 1.346 1.00 89.69 80 ARG A C 1
ATOM 679 O O . ARG A 1 80 ? -8.298 -17.943 0.802 1.00 89.69 80 ARG A O 1
ATOM 686 N N . TYR A 1 81 ? -8.998 -16.162 1.970 1.00 88.94 81 TYR A N 1
ATOM 687 C CA . TYR A 1 81 ? -10.391 -16.593 2.088 1.00 88.94 81 TYR A CA 1
ATOM 688 C C . TYR A 1 81 ? -11.259 -16.133 0.918 1.00 88.94 81 TYR A C 1
ATOM 690 O O . TYR A 1 81 ? -12.254 -16.778 0.607 1.00 88.94 81 TYR A O 1
ATOM 698 N N . VAL A 1 82 ? -10.916 -15.005 0.291 1.00 87.38 82 VAL A N 1
ATOM 699 C CA . VAL A 1 82 ? -11.711 -14.423 -0.805 1.00 87.38 82 VAL A CA 1
ATOM 700 C C . VAL A 1 82 ? -11.219 -14.907 -2.172 1.00 87.38 82 VAL A C 1
ATOM 702 O O . VAL A 1 82 ? -11.978 -14.966 -3.136 1.00 87.38 82 VAL A O 1
ATOM 705 N N . SER A 1 83 ? -9.937 -15.239 -2.297 1.00 88.12 83 SER A N 1
ATOM 706 C CA . SER A 1 83 ? -9.296 -15.654 -3.545 1.00 88.12 83 SER A CA 1
ATOM 707 C C . SER A 1 83 ? -8.177 -16.661 -3.254 1.00 88.12 83 SER A C 1
ATOM 709 O O . SER A 1 83 ? -7.010 -16.276 -3.183 1.00 88.12 83 SER A O 1
ATOM 711 N N . PRO A 1 84 ? -8.512 -17.959 -3.111 1.00 88.62 84 PRO A N 1
ATOM 712 C CA . PRO A 1 84 ? -7.550 -19.006 -2.753 1.00 88.62 84 PRO A CA 1
ATOM 713 C C . PRO A 1 84 ? -6.352 -19.114 -3.707 1.00 88.62 84 PRO A C 1
ATOM 715 O O . PRO A 1 84 ? -5.240 -19.387 -3.274 1.00 88.62 84 PRO A O 1
ATOM 718 N N . HIS A 1 85 ? -6.541 -18.814 -4.995 1.00 91.25 85 HIS A N 1
ATOM 719 C CA . HIS A 1 85 ? -5.466 -18.805 -5.995 1.00 91.25 85 HIS A CA 1
ATOM 720 C C . HIS A 1 85 ? -4.400 -17.716 -5.755 1.00 91.25 85 HIS A C 1
ATOM 722 O O . HIS A 1 85 ? -3.299 -17.818 -6.282 1.00 91.25 85 HIS A O 1
ATOM 728 N N . LEU A 1 86 ? -4.699 -16.688 -4.951 1.00 89.75 86 LEU A N 1
ATOM 729 C CA . LEU A 1 86 ? -3.747 -15.646 -4.541 1.00 89.75 86 LEU A CA 1
ATOM 730 C C . LEU A 1 86 ? -3.197 -15.870 -3.124 1.00 89.75 86 LEU A C 1
ATOM 732 O O . LEU A 1 86 ? -2.387 -15.067 -2.658 1.00 89.75 86 LEU A O 1
ATOM 736 N N . ALA A 1 87 ? -3.636 -16.926 -2.427 1.00 90.25 87 ALA A N 1
ATOM 737 C CA . ALA A 1 87 ? -3.314 -17.160 -1.021 1.00 90.25 87 ALA A CA 1
ATOM 738 C C . ALA A 1 87 ? -1.807 -17.318 -0.788 1.00 90.25 87 ALA A C 1
ATOM 740 O O . ALA A 1 87 ? -1.259 -16.661 0.095 1.00 90.25 87 ALA A O 1
ATOM 741 N N . SER A 1 88 ? -1.125 -18.102 -1.629 1.00 91.38 88 SER A N 1
ATOM 742 C CA . SER A 1 88 ? 0.316 -18.374 -1.517 1.00 91.38 88 SER A CA 1
ATOM 743 C C . SER A 1 88 ? 1.163 -17.096 -1.506 1.00 91.38 88 SER A C 1
ATOM 745 O O . SER A 1 88 ? 2.110 -16.979 -0.728 1.00 91.38 88 SER A O 1
ATOM 747 N N . HIS A 1 89 ? 0.772 -16.090 -2.296 1.00 90.00 89 HIS A N 1
ATOM 748 C CA . HIS A 1 89 ? 1.460 -14.801 -2.371 1.00 90.00 89 HIS A CA 1
ATOM 749 C C . HIS A 1 89 ? 1.343 -13.963 -1.094 1.00 90.00 89 HIS A C 1
ATOM 751 O O . HIS A 1 89 ? 2.117 -13.023 -0.918 1.00 90.00 89 HIS A O 1
ATOM 757 N N . VAL A 1 90 ? 0.396 -14.283 -0.212 1.00 90.56 90 VAL A N 1
ATOM 758 C CA . VAL A 1 90 ? 0.212 -13.628 1.089 1.00 90.56 90 VAL A CA 1
ATOM 759 C C . VAL A 1 90 ? 0.758 -14.505 2.219 1.00 90.56 90 VAL A C 1
ATOM 761 O O . VAL A 1 90 ? 1.435 -14.010 3.118 1.00 90.56 90 VAL A O 1
ATOM 764 N N . GLU A 1 91 ? 0.523 -15.816 2.159 1.00 92.69 91 GLU A N 1
ATOM 765 C CA . GLU A 1 91 ? 0.901 -16.785 3.196 1.00 92.69 91 GLU A CA 1
ATOM 766 C C . GLU A 1 91 ? 2.406 -16.892 3.423 1.00 92.69 91 GLU A C 1
ATOM 768 O O . GLU A 1 91 ? 2.831 -17.054 4.570 1.00 92.69 91 GLU A O 1
ATOM 773 N N . GLN A 1 92 ? 3.212 -16.697 2.377 1.00 92.31 92 GLN A N 1
ATOM 774 C CA . GLN A 1 92 ? 4.674 -16.646 2.483 1.00 92.31 92 GLN A CA 1
ATOM 775 C C . GLN A 1 92 ? 5.187 -15.579 3.472 1.00 92.31 92 GLN A C 1
ATOM 777 O O . GLN A 1 92 ? 6.291 -15.705 3.994 1.00 92.31 92 GLN A O 1
ATOM 782 N N . PHE A 1 93 ? 4.382 -14.553 3.778 1.00 90.81 93 PHE A N 1
ATOM 783 C CA . PHE A 1 93 ? 4.742 -13.482 4.712 1.00 90.81 93 PHE A CA 1
ATOM 784 C C . PHE A 1 93 ? 4.217 -13.698 6.137 1.00 90.81 93 PHE A C 1
ATOM 786 O O . PHE A 1 93 ? 4.583 -12.957 7.045 1.00 90.81 93 PHE A O 1
ATOM 793 N N . SER A 1 94 ? 3.389 -14.722 6.363 1.00 87.12 94 SER A N 1
ATOM 794 C CA . SER A 1 94 ? 2.773 -14.992 7.672 1.00 87.12 94 SER A CA 1
ATOM 795 C C . SER A 1 94 ? 3.775 -15.362 8.758 1.00 87.12 94 SER A C 1
ATOM 797 O O . SER A 1 94 ? 3.579 -15.001 9.916 1.00 87.12 94 SER A O 1
ATOM 799 N N . LYS A 1 95 ? 4.855 -16.044 8.366 1.00 85.00 95 LYS A N 1
ATOM 800 C CA . LYS A 1 95 ? 5.944 -16.502 9.238 1.00 85.00 95 LYS A CA 1
ATOM 801 C C . LYS A 1 95 ? 7.157 -15.573 9.208 1.00 85.00 95 LYS A C 1
ATOM 803 O O . LYS A 1 95 ? 8.227 -15.967 9.657 1.00 85.00 95 LYS A O 1
ATOM 808 N N . LEU A 1 96 ? 7.032 -14.386 8.608 1.00 86.00 96 LEU A N 1
ATOM 809 C CA . LEU A 1 96 ? 8.097 -13.401 8.720 1.00 86.00 96 LEU A CA 1
ATOM 810 C C . LEU A 1 96 ? 8.221 -12.986 10.178 1.00 86.00 96 LEU A C 1
ATOM 812 O O . LEU A 1 96 ? 7.217 -12.654 10.797 1.00 86.00 96 LEU A O 1
ATOM 816 N N . GLU A 1 97 ? 9.453 -12.956 10.661 1.00 79.81 97 GLU A N 1
ATOM 817 C CA . GLU A 1 97 ? 9.807 -12.377 11.947 1.00 79.81 97 GLU A CA 1
ATOM 818 C C . GLU A 1 97 ? 10.209 -10.907 11.757 1.00 79.81 97 GLU A C 1
ATOM 820 O O . GLU A 1 97 ? 10.712 -10.534 10.685 1.00 79.81 97 GLU A O 1
ATOM 825 N N . PRO A 1 98 ? 9.995 -10.046 12.765 1.00 75.69 98 PRO A N 1
ATOM 826 C CA . PRO A 1 98 ? 10.434 -8.664 12.689 1.00 75.69 98 PRO A CA 1
ATOM 827 C C . PRO A 1 98 ? 11.963 -8.627 12.598 1.00 75.69 98 PRO A C 1
ATOM 829 O O . PRO A 1 98 ? 12.667 -9.220 13.415 1.00 75.69 98 PRO A O 1
ATOM 832 N N . VAL A 1 99 ? 12.498 -7.905 11.612 1.00 68.81 99 VAL A N 1
ATOM 833 C CA . VAL A 1 99 ? 13.944 -7.676 11.537 1.00 68.81 99 VAL A CA 1
ATOM 834 C C . VAL A 1 99 ? 14.324 -6.744 12.687 1.00 68.81 99 VAL A C 1
ATOM 836 O O . VAL A 1 99 ? 13.927 -5.580 12.708 1.00 68.81 99 VAL A O 1
ATOM 839 N N . LEU A 1 100 ? 15.083 -7.263 13.654 1.00 62.94 100 LEU A N 1
ATOM 840 C CA . LEU A 1 100 ? 15.595 -6.516 14.805 1.00 62.94 100 LEU A CA 1
ATOM 841 C C . LEU A 1 100 ? 16.740 -5.586 14.373 1.00 62.94 100 LEU A C 1
ATOM 843 O O . LEU A 1 100 ? 17.898 -5.780 14.733 1.00 62.94 100 LEU A O 1
ATOM 847 N N . SER A 1 101 ? 16.442 -4.574 13.564 1.00 52.47 101 SER A N 1
ATOM 848 C CA . SER A 1 101 ? 17.393 -3.508 13.257 1.00 52.47 101 SER A CA 1
ATOM 849 C C . SER A 1 101 ? 17.101 -2.325 14.175 1.00 52.47 101 SER A C 1
ATOM 851 O O . SER A 1 101 ? 16.113 -1.628 13.986 1.00 52.47 101 SER A O 1
ATOM 853 N N . SER A 1 102 ? 17.981 -2.109 15.159 1.00 47.44 102 SER A N 1
ATOM 854 C CA . SER A 1 102 ? 17.972 -0.981 16.107 1.00 47.44 102 SER A CA 1
ATOM 855 C C . SER A 1 102 ? 16.896 -1.023 17.202 1.00 47.44 102 SER A C 1
ATOM 857 O O . SER A 1 102 ? 15.947 -0.253 17.142 1.00 47.44 102 SER A O 1
ATOM 859 N N . GLY A 1 103 ? 17.101 -1.853 18.238 1.00 46.94 103 GLY A N 1
ATOM 860 C CA . GLY A 1 103 ? 16.683 -1.633 19.645 1.00 46.94 103 GLY A CA 1
ATOM 861 C C . GLY A 1 103 ? 15.196 -1.440 19.989 1.00 46.94 103 GLY A C 1
ATOM 862 O O . GLY A 1 103 ? 14.823 -1.534 21.154 1.00 46.94 103 GLY A O 1
ATOM 863 N N . LEU A 1 104 ? 14.341 -1.201 19.004 1.00 47.72 104 LEU A N 1
ATOM 864 C CA . LEU A 1 104 ? 12.922 -0.960 19.128 1.00 47.72 104 LEU A CA 1
ATOM 865 C C . LEU A 1 104 ? 12.243 -2.173 18.509 1.00 47.72 104 LEU A C 1
ATOM 867 O O . LEU A 1 104 ? 12.208 -2.328 17.289 1.00 47.72 104 LEU A O 1
ATOM 871 N N . GLN A 1 105 ? 11.756 -3.076 19.358 1.00 52.28 105 GLN A N 1
ATOM 872 C CA . GLN A 1 105 ? 10.891 -4.155 18.899 1.00 52.28 105 GLN A CA 1
ATOM 873 C C . GLN A 1 105 ? 9.745 -3.510 18.113 1.00 52.28 105 GLN A C 1
ATOM 875 O O . GLN A 1 105 ? 9.020 -2.672 18.649 1.00 52.28 105 GLN A O 1
ATOM 880 N N . SER A 1 106 ? 9.612 -3.846 16.829 1.00 53.53 106 SER A N 1
ATOM 881 C CA . SER A 1 106 ? 8.437 -3.455 16.057 1.00 53.53 106 SER A CA 1
ATOM 882 C C . SER A 1 106 ? 7.246 -4.189 16.669 1.00 53.53 106 SER A C 1
ATOM 884 O O . SER A 1 106 ? 7.049 -5.381 16.442 1.00 53.53 106 SER A O 1
ATOM 886 N N . VAL A 1 107 ? 6.526 -3.510 17.564 1.00 58.69 107 VAL A N 1
ATOM 887 C CA . VAL A 1 107 ? 5.370 -4.073 18.264 1.00 58.69 107 VAL A CA 1
ATOM 888 C C . VAL A 1 107 ? 4.203 -4.123 17.281 1.00 58.69 107 VAL A C 1
ATOM 890 O O . VAL A 1 107 ? 3.489 -3.137 17.132 1.00 58.69 107 VAL A O 1
ATOM 893 N N . GLY A 1 108 ? 4.011 -5.255 16.606 1.00 70.19 108 GLY A N 1
ATOM 894 C CA . GLY A 1 108 ? 2.889 -5.475 15.686 1.00 70.19 108 GLY A CA 1
ATOM 895 C C . GLY A 1 108 ? 3.293 -6.208 14.410 1.00 70.19 108 GLY A C 1
ATOM 896 O O . GLY A 1 108 ? 4.458 -6.537 14.212 1.00 70.19 108 GLY A O 1
ATOM 897 N N . GLU A 1 109 ? 2.327 -6.460 13.527 1.00 80.38 109 GLU A N 1
ATOM 898 C CA . GLU A 1 109 ? 2.547 -7.181 12.263 1.00 80.38 109 GLU A CA 1
ATOM 899 C C . GLU A 1 109 ? 2.677 -6.244 11.048 1.00 80.38 109 GLU A C 1
ATOM 901 O O . GLU A 1 109 ? 2.713 -6.702 9.904 1.00 80.38 109 GLU A O 1
ATOM 906 N N . GLY A 1 110 ? 2.806 -4.929 11.269 1.00 82.75 110 GLY A N 1
ATOM 907 C CA . GLY A 1 110 ? 2.909 -3.928 10.199 1.00 82.75 110 GLY A CA 1
ATOM 908 C C . GLY A 1 110 ? 4.046 -4.190 9.205 1.00 82.75 110 GLY A C 1
ATOM 909 O O . GLY A 1 110 ? 3.866 -4.020 7.999 1.00 82.75 110 GLY A O 1
ATOM 910 N N . TYR A 1 111 ? 5.174 -4.730 9.674 1.00 85.69 111 TYR A N 1
ATOM 911 C CA . TYR A 1 111 ? 6.297 -5.104 8.808 1.00 85.69 111 TYR A CA 1
ATOM 912 C C . TYR A 1 111 ? 5.928 -6.199 7.790 1.00 85.69 111 TYR A C 1
ATOM 914 O O . TYR A 1 111 ? 6.454 -6.195 6.674 1.00 85.69 111 TYR A O 1
ATOM 922 N N . LYS A 1 112 ? 5.003 -7.115 8.129 1.00 90.31 112 LYS A N 1
ATOM 923 C CA . LYS A 1 112 ? 4.493 -8.134 7.194 1.00 90.31 112 LYS A CA 1
ATOM 924 C C . LYS A 1 112 ? 3.713 -7.464 6.068 1.00 90.31 112 LYS A C 1
ATOM 926 O O . LYS A 1 112 ? 3.919 -7.793 4.901 1.00 90.31 112 LYS A O 1
ATOM 931 N N . ALA A 1 113 ? 2.889 -6.475 6.416 1.00 90.81 113 ALA A N 1
ATOM 932 C CA . ALA A 1 113 ? 2.121 -5.668 5.471 1.00 90.81 113 ALA A CA 1
ATOM 933 C C . ALA A 1 113 ? 3.028 -4.903 4.501 1.00 90.81 113 ALA A C 1
ATOM 935 O O . ALA A 1 113 ? 2.865 -5.013 3.285 1.00 90.81 113 ALA A O 1
ATOM 936 N N . GLU A 1 114 ? 4.033 -4.199 5.021 1.00 91.12 114 GLU A N 1
ATOM 937 C CA . GLU A 1 114 ? 4.976 -3.441 4.195 1.00 91.12 114 GLU A CA 1
ATOM 938 C C . GLU A 1 114 ? 5.790 -4.348 3.267 1.00 91.12 114 GLU A C 1
ATOM 940 O O . GLU A 1 114 ? 5.997 -4.01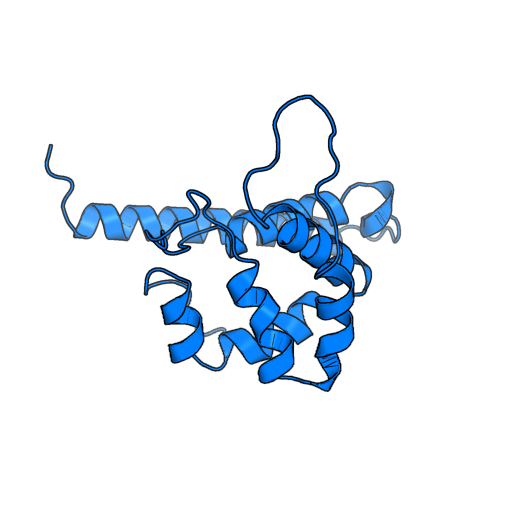5 2.092 1.00 91.12 114 GLU A O 1
ATOM 945 N N . ARG A 1 115 ? 6.222 -5.513 3.769 1.00 92.25 115 ARG A N 1
ATOM 946 C CA . ARG A 1 115 ? 6.988 -6.484 2.982 1.00 92.25 115 ARG A CA 1
ATOM 947 C C . ARG A 1 115 ? 6.138 -7.138 1.898 1.00 92.25 115 ARG A C 1
ATOM 949 O O . ARG A 1 115 ? 6.613 -7.264 0.764 1.00 92.25 115 ARG A O 1
ATOM 956 N N . TRP A 1 116 ? 4.895 -7.493 2.224 1.00 94.81 116 TRP A N 1
ATOM 957 C CA . TRP A 1 116 ? 3.910 -7.971 1.257 1.00 94.81 116 TRP A CA 1
ATOM 958 C C . TRP A 1 116 ? 3.646 -6.930 0.174 1.00 94.81 116 TRP A C 1
ATOM 960 O O . TRP A 1 116 ? 3.662 -7.277 -1.006 1.00 94.81 116 TRP A O 1
ATOM 970 N N . LEU A 1 117 ? 3.448 -5.663 0.545 1.00 95.25 117 LEU A N 1
ATOM 971 C CA . LEU A 1 117 ? 3.167 -4.590 -0.406 1.00 95.25 117 LEU A CA 1
ATOM 972 C C . LEU A 1 117 ? 4.324 -4.422 -1.394 1.00 95.25 117 LEU A C 1
ATOM 974 O O . LEU A 1 117 ? 4.102 -4.366 -2.603 1.00 95.25 117 LEU A O 1
ATOM 978 N N . MET A 1 118 ? 5.560 -4.402 -0.886 1.00 94.44 118 MET A N 1
ATOM 979 C CA . MET A 1 118 ? 6.757 -4.298 -1.723 1.00 94.44 118 MET A CA 1
ATOM 980 C C . MET A 1 118 ? 6.838 -5.458 -2.715 1.00 94.44 118 MET A C 1
ATOM 982 O O . MET A 1 118 ? 6.996 -5.237 -3.914 1.00 94.44 118 MET A O 1
ATOM 986 N N . HIS A 1 119 ? 6.685 -6.692 -2.232 1.00 94.00 119 HIS A N 1
ATOM 987 C CA . HIS A 1 119 ? 6.730 -7.863 -3.100 1.00 94.00 119 HIS A CA 1
ATOM 988 C C . HIS A 1 119 ? 5.604 -7.850 -4.137 1.00 94.00 119 HIS A C 1
ATOM 990 O O . HIS A 1 119 ? 5.849 -8.077 -5.316 1.00 94.00 119 HIS A O 1
ATOM 996 N N . SER A 1 120 ? 4.382 -7.526 -3.725 1.00 94.94 120 SER A N 1
ATOM 997 C CA . SER A 1 120 ? 3.205 -7.506 -4.599 1.00 94.94 120 SER A CA 1
ATOM 998 C C . SER A 1 120 ? 3.318 -6.466 -5.710 1.00 94.94 120 SER A C 1
ATOM 1000 O O . SER A 1 120 ? 2.822 -6.691 -6.814 1.00 94.94 120 SER A O 1
ATOM 1002 N N . LEU A 1 121 ? 3.997 -5.347 -5.442 1.00 93.56 121 LEU A N 1
ATOM 1003 C CA . LEU A 1 121 ? 4.392 -4.388 -6.469 1.00 93.56 121 LEU A CA 1
ATOM 1004 C C . LEU A 1 121 ? 5.465 -4.973 -7.396 1.00 93.56 121 LEU A C 1
ATOM 1006 O O . LEU A 1 121 ? 5.298 -4.903 -8.609 1.00 93.56 121 LEU A O 1
ATOM 1010 N N . GLN A 1 122 ? 6.519 -5.594 -6.854 1.00 91.50 122 GLN A N 1
ATOM 1011 C CA . GLN A 1 122 ? 7.594 -6.218 -7.645 1.00 91.50 122 GLN A CA 1
ATOM 1012 C C . GLN A 1 122 ? 7.087 -7.271 -8.635 1.00 91.50 122 GLN A C 1
ATOM 1014 O O . GLN A 1 122 ? 7.604 -7.347 -9.744 1.00 91.50 122 GLN A O 1
ATOM 1019 N N . VAL A 1 123 ? 6.086 -8.065 -8.245 1.00 92.38 123 VAL A N 1
ATOM 1020 C CA . VAL A 1 123 ? 5.502 -9.116 -9.096 1.00 92.38 123 VAL A CA 1
ATOM 1021 C C . VAL A 1 123 ? 4.237 -8.668 -9.835 1.00 92.38 123 VAL A C 1
ATOM 1023 O O . VAL A 1 123 ? 3.561 -9.490 -10.443 1.00 92.38 123 VAL A O 1
ATOM 1026 N N . HIS A 1 124 ? 3.893 -7.377 -9.781 1.00 91.25 124 HIS A N 1
ATOM 1027 C CA . HIS A 1 124 ? 2.727 -6.791 -10.455 1.00 91.25 124 HIS A CA 1
ATOM 1028 C C . HIS A 1 124 ? 1.363 -7.412 -10.074 1.00 91.25 124 HIS A C 1
ATOM 1030 O O . HIS A 1 124 ? 0.408 -7.361 -10.849 1.00 91.25 124 HIS A O 1
ATOM 1036 N N . LEU A 1 125 ? 1.228 -7.952 -8.856 1.00 93.19 125 LEU A N 1
ATOM 1037 C CA . LEU A 1 125 ? -0.001 -8.605 -8.374 1.00 93.19 125 LEU A CA 1
ATOM 1038 C C . LEU A 1 125 ? -0.849 -7.744 -7.433 1.00 93.19 125 LEU A C 1
ATOM 1040 O O . LEU A 1 125 ? -1.971 -8.138 -7.104 1.00 93.19 125 LEU A O 1
ATOM 1044 N N . LEU A 1 126 ? -0.369 -6.564 -7.029 1.00 94.62 126 LEU A N 1
ATOM 1045 C CA . LEU A 1 126 ? -1.048 -5.739 -6.023 1.00 94.62 126 LEU A CA 1
ATOM 1046 C C . LEU A 1 126 ? -2.525 -5.476 -6.366 1.00 94.62 126 LEU A C 1
ATOM 1048 O O . LEU A 1 126 ? -3.413 -5.675 -5.537 1.00 94.62 126 LEU A O 1
ATOM 1052 N N . SER A 1 127 ? -2.815 -5.064 -7.603 1.00 93.44 127 SER A N 1
ATOM 1053 C CA . SER A 1 127 ? -4.195 -4.808 -8.025 1.00 93.44 127 SER A CA 1
ATOM 1054 C C . SER A 1 127 ? -5.049 -6.077 -8.026 1.00 93.44 127 SER A C 1
ATOM 1056 O O . SER A 1 127 ? -6.212 -6.015 -7.631 1.00 93.44 127 SER A O 1
ATOM 1058 N N . ALA A 1 128 ? -4.496 -7.222 -8.437 1.00 92.75 128 ALA A N 1
ATOM 1059 C CA . ALA A 1 128 ? -5.208 -8.499 -8.443 1.00 92.75 128 ALA A CA 1
ATOM 1060 C C . ALA A 1 128 ? -5.568 -8.956 -7.020 1.00 92.75 128 ALA A C 1
ATOM 1062 O O . ALA A 1 128 ? -6.670 -9.449 -6.805 1.00 92.75 128 ALA A O 1
ATOM 1063 N N . GLN A 1 129 ? -4.688 -8.718 -6.044 1.00 92.44 129 GLN A N 1
ATOM 1064 C CA . GLN A 1 129 ? -4.918 -9.051 -4.634 1.00 92.44 129 GLN A CA 1
ATOM 1065 C C . GLN A 1 129 ? -5.894 -8.091 -3.939 1.00 92.44 129 GLN A C 1
ATOM 1067 O O . GLN A 1 129 ? -6.705 -8.527 -3.123 1.00 92.44 129 GLN A O 1
ATOM 1072 N N . LEU A 1 130 ? -5.868 -6.793 -4.267 1.00 92.44 130 LEU A N 1
ATOM 1073 C CA . LEU A 1 130 ? -6.758 -5.800 -3.647 1.00 92.44 130 LEU A CA 1
ATOM 1074 C C . LEU A 1 130 ? -8.185 -5.821 -4.211 1.00 92.44 130 LEU A C 1
ATOM 1076 O O . LEU A 1 130 ? -9.142 -5.639 -3.457 1.00 92.44 130 LEU A O 1
ATOM 1080 N N . ARG A 1 131 ? -8.361 -6.057 -5.517 1.00 92.06 131 ARG A N 1
ATOM 1081 C CA . ARG A 1 131 ? -9.684 -6.110 -6.176 1.00 92.06 131 ARG A CA 1
ATOM 1082 C C . ARG A 1 131 ? -10.724 -6.969 -5.433 1.00 92.06 131 ARG A C 1
ATOM 1084 O O . ARG A 1 131 ? -11.799 -6.441 -5.142 1.00 92.06 131 ARG A O 1
ATOM 1091 N N . PRO A 1 132 ? -10.460 -8.247 -5.094 1.00 90.06 132 PRO A N 1
ATOM 1092 C CA . PRO A 1 132 ? -11.436 -9.087 -4.401 1.00 90.06 132 PRO A CA 1
ATOM 1093 C C . PRO A 1 132 ? -11.748 -8.585 -2.985 1.00 90.06 132 PRO A C 1
ATOM 1095 O O . PRO A 1 132 ? -12.897 -8.657 -2.551 1.00 90.06 132 PRO A O 1
ATOM 1098 N N . LEU A 1 133 ? -10.762 -8.017 -2.282 1.00 88.75 133 LEU A N 1
ATOM 1099 C CA . LEU A 1 133 ? -10.961 -7.443 -0.949 1.00 88.75 133 LEU A CA 1
ATOM 1100 C C . LEU A 1 133 ? -11.871 -6.212 -0.969 1.00 88.75 133 LEU A C 1
ATOM 1102 O O . LEU A 1 133 ? -12.699 -6.038 -0.075 1.00 88.75 133 LEU A O 1
ATOM 1106 N N . LEU A 1 134 ? -11.717 -5.364 -1.987 1.00 88.75 134 LEU A N 1
ATOM 1107 C CA . LEU A 1 134 ? -12.467 -4.116 -2.134 1.00 88.75 134 LEU A CA 1
ATOM 1108 C C . LEU A 1 134 ? -13.870 -4.325 -2.724 1.00 88.75 134 LEU A C 1
ATOM 1110 O O . LEU A 1 134 ? -14.745 -3.481 -2.535 1.00 88.75 134 LEU A O 1
ATOM 1114 N N . LYS A 1 135 ? -14.116 -5.453 -3.404 1.00 87.25 135 LYS A N 1
ATOM 1115 C CA . LYS A 1 135 ? -15.428 -5.791 -3.983 1.00 87.25 135 LYS A CA 1
ATOM 1116 C C . LYS A 1 135 ? -16.524 -5.925 -2.919 1.00 87.25 135 LYS A C 1
ATOM 1118 O O . LYS A 1 135 ? -17.680 -5.598 -3.178 1.00 87.25 135 LYS A O 1
ATOM 1123 N N . HIS A 1 136 ? -16.172 -6.377 -1.716 1.00 79.88 136 HIS A N 1
ATOM 1124 C CA . HIS A 1 136 ? -17.118 -6.598 -0.624 1.00 79.88 136 HIS A CA 1
ATOM 1125 C C . HIS A 1 136 ? -17.017 -5.490 0.431 1.00 79.88 136 HIS A C 1
ATOM 1127 O O . HIS A 1 136 ? -16.267 -5.600 1.400 1.00 79.88 136 HIS A O 1
ATOM 1133 N N . GLN A 1 137 ? -17.831 -4.438 0.284 1.00 71.25 137 GLN A N 1
ATOM 1134 C CA . GLN A 1 137 ? -17.810 -3.257 1.165 1.00 71.25 137 GLN A CA 1
ATOM 1135 C C . GLN A 1 137 ? -17.987 -3.583 2.660 1.00 71.25 137 GLN A C 1
ATOM 1137 O O . GLN A 1 137 ? -17.418 -2.901 3.514 1.00 71.25 137 GLN A O 1
ATOM 1142 N N . GLY A 1 138 ? -18.731 -4.646 2.991 1.00 74.25 138 GLY A N 1
ATOM 1143 C CA . GLY A 1 138 ? -18.880 -5.124 4.370 1.00 74.25 138 GLY A CA 1
ATOM 1144 C C . GLY A 1 138 ? -17.554 -5.565 5.000 1.00 74.25 138 GLY A C 1
ATOM 1145 O O . GLY A 1 138 ? -17.313 -5.293 6.175 1.00 74.25 138 GLY A O 1
ATOM 1146 N N . HIS A 1 139 ? -16.656 -6.167 4.212 1.00 75.12 139 HIS A N 1
ATOM 1147 C CA . HIS A 1 139 ? -15.323 -6.553 4.672 1.00 75.12 139 HIS A CA 1
ATOM 1148 C C . HIS A 1 139 ? -14.428 -5.333 4.869 1.00 75.12 139 HIS A C 1
ATOM 1150 O O . HIS A 1 139 ? -13.827 -5.192 5.930 1.00 75.12 139 HIS A O 1
ATOM 1156 N N . THR A 1 140 ? -14.381 -4.411 3.905 1.00 82.12 140 THR A N 1
ATOM 1157 C CA . THR A 1 140 ? -13.566 -3.189 4.016 1.00 82.12 140 THR A CA 1
ATOM 1158 C C . THR A 1 140 ? -13.977 -2.344 5.222 1.00 82.12 140 THR A C 1
ATOM 1160 O O . THR A 1 140 ? -13.121 -1.859 5.960 1.00 82.12 140 THR A O 1
ATOM 1163 N N . ARG A 1 141 ? -15.284 -2.233 5.501 1.00 82.81 141 ARG A N 1
ATOM 1164 C CA . ARG A 1 141 ? -15.808 -1.480 6.652 1.00 82.81 141 ARG A CA 1
ATOM 1165 C C . ARG A 1 141 ? -15.419 -2.090 8.002 1.00 82.81 141 ARG A C 1
ATOM 1167 O O . ARG A 1 141 ? -15.493 -1.386 9.007 1.00 82.81 141 ARG A O 1
ATOM 1174 N N . LYS A 1 142 ? -14.998 -3.359 8.063 1.00 85.12 142 LYS A N 1
ATOM 1175 C CA . LYS A 1 142 ? -14.458 -3.954 9.297 1.00 85.12 142 LYS A CA 1
ATOM 1176 C C . LYS A 1 142 ? -13.111 -3.333 9.676 1.00 85.12 142 LYS A C 1
ATOM 1178 O O . LYS A 1 142 ? -12.891 -3.089 10.854 1.00 85.12 142 LYS A O 1
ATOM 1183 N N . TYR A 1 143 ? -12.283 -3.011 8.685 1.00 84.06 143 TYR A N 1
ATOM 1184 C CA . TYR A 1 143 ? -10.905 -2.548 8.883 1.00 84.06 143 TYR A CA 1
ATOM 1185 C C . TYR A 1 143 ? -10.734 -1.035 8.717 1.00 84.06 143 TYR A C 1
ATOM 1187 O O . TYR A 1 143 ? -9.847 -0.455 9.329 1.00 84.06 143 TYR A O 1
ATOM 1195 N N . TYR A 1 144 ? -11.593 -0.374 7.939 1.00 85.94 144 TYR A N 1
ATOM 1196 C CA . TYR A 1 144 ? -11.491 1.058 7.649 1.00 85.94 144 TYR A CA 1
ATOM 1197 C C . TYR A 1 144 ? -12.680 1.846 8.201 1.00 85.94 144 TYR A C 1
ATOM 1199 O O . TYR A 1 144 ? -13.830 1.389 8.193 1.00 85.94 144 TYR A O 1
ATOM 1207 N N . ASN A 1 145 ? -12.408 3.063 8.669 1.00 82.31 145 ASN A N 1
ATOM 1208 C CA . ASN A 1 145 ? -13.419 4.037 9.041 1.00 82.31 145 ASN A CA 1
ATOM 1209 C C . ASN A 1 145 ? -14.243 4.371 7.796 1.00 82.31 145 ASN A C 1
ATOM 1211 O O . ASN A 1 145 ? -13.718 4.769 6.757 1.00 82.31 145 ASN A O 1
ATOM 1215 N N . GLY A 1 146 ? -15.552 4.129 7.886 1.00 65.00 146 GLY A N 1
ATOM 1216 C CA . GLY A 1 146 ? -16.456 4.083 6.743 1.00 65.00 146 GLY A CA 1
ATOM 1217 C C . GLY A 1 146 ? -16.722 5.444 6.113 1.00 65.00 146 GLY A C 1
ATOM 1218 O O . GLY A 1 146 ? -17.805 5.976 6.308 1.00 65.00 146 GLY A O 1
ATOM 1219 N N . LYS A 1 147 ? -15.748 5.968 5.360 1.00 57.44 147 LYS A N 1
ATOM 1220 C CA . LYS A 1 147 ? -15.887 6.764 4.124 1.00 57.44 147 LYS A CA 1
ATOM 1221 C C . LYS A 1 147 ? -14.675 6.568 3.185 1.00 57.44 147 LYS A C 1
ATOM 1223 O O . LYS A 1 147 ? -14.477 7.376 2.281 1.00 57.44 147 LYS A O 1
ATOM 1228 N N . SER A 1 148 ? -13.871 5.514 3.366 1.00 48.69 148 SER A N 1
ATOM 1229 C CA . SER A 1 148 ? -12.864 5.115 2.376 1.00 48.69 148 SER A CA 1
ATOM 1230 C C . SER A 1 148 ? -13.579 4.543 1.143 1.00 48.69 148 SER A C 1
ATOM 1232 O O . SER A 1 148 ? -14.253 3.520 1.223 1.00 48.69 148 SER A O 1
ATOM 1234 N N . ALA A 1 149 ? -13.461 5.238 0.012 1.00 43.28 149 ALA A N 1
ATOM 1235 C CA . ALA A 1 149 ? -13.782 4.752 -1.336 1.00 43.28 149 ALA A CA 1
ATOM 1236 C C . ALA A 1 149 ? -15.258 4.442 -1.689 1.00 43.28 149 ALA A C 1
ATOM 1238 O O . ALA A 1 149 ? -15.545 3.461 -2.3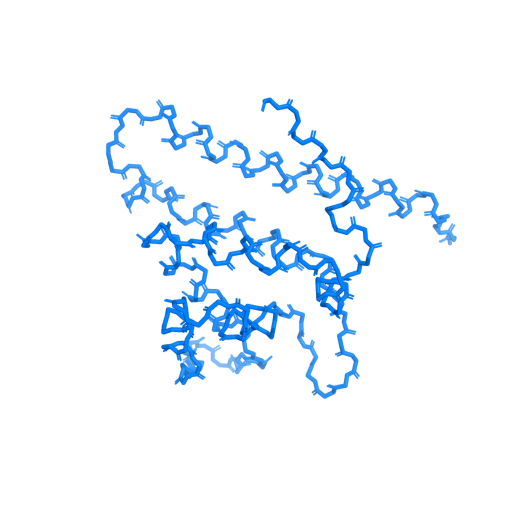67 1.00 43.28 149 ALA A O 1
ATOM 1239 N N . SER A 1 150 ? -16.211 5.308 -1.336 1.00 37.75 150 SER A N 1
ATOM 1240 C CA . SER A 1 150 ? -17.581 5.229 -1.887 1.00 37.75 150 SER A CA 1
ATOM 1241 C C . SER A 1 150 ? -18.065 6.547 -2.492 1.00 37.75 150 SER A C 1
ATOM 1243 O O . SER A 1 150 ? -19.128 7.037 -2.135 1.00 37.75 150 SER A O 1
ATOM 1245 N N . LYS A 1 151 ? -17.287 7.120 -3.429 1.00 35.97 151 LYS A N 1
ATOM 1246 C CA . LYS A 1 151 ? -17.820 7.902 -4.570 1.00 35.97 151 LYS A CA 1
ATOM 1247 C C . LYS A 1 151 ? -16.750 8.306 -5.598 1.00 35.97 151 LYS A C 1
ATOM 1249 O O . LYS A 1 151 ? -16.709 9.449 -6.026 1.00 35.97 151 LYS A O 1
ATOM 1254 N N . THR A 1 152 ? -15.919 7.377 -6.059 1.00 39.28 152 THR A N 1
ATOM 1255 C CA . THR A 1 152 ? -15.239 7.583 -7.349 1.00 39.28 152 THR A CA 1
ATOM 1256 C C . THR A 1 152 ? -15.831 6.581 -8.317 1.00 39.28 152 THR A C 1
ATOM 1258 O O . THR A 1 152 ? -15.354 5.458 -8.449 1.00 39.28 152 THR A O 1
ATOM 1261 N N . ARG A 1 153 ? -16.947 6.975 -8.943 1.00 33.66 153 ARG A N 1
ATOM 1262 C CA . ARG A 1 153 ? -17.313 6.420 -10.245 1.00 33.66 153 ARG A CA 1
ATOM 1263 C C . ARG A 1 153 ? -16.143 6.769 -11.160 1.00 33.66 153 ARG A C 1
ATOM 1265 O O . ARG A 1 153 ? -16.046 7.904 -11.608 1.00 33.66 153 ARG A O 1
ATOM 1272 N N . PHE A 1 154 ? -15.230 5.833 -11.373 1.00 37.97 154 PHE A N 1
ATOM 1273 C CA . PHE A 1 154 ? -14.380 5.880 -12.551 1.00 37.97 154 PHE A CA 1
ATOM 1274 C C . PHE A 1 154 ? -15.287 5.518 -13.725 1.00 37.97 154 PHE A C 1
ATOM 1276 O O . PHE A 1 154 ? -15.498 4.348 -14.022 1.00 37.97 154 PHE A O 1
ATOM 1283 N N . GLY A 1 155 ? -15.935 6.544 -14.273 1.00 32.81 155 GLY A N 1
ATOM 1284 C CA . GLY A 1 155 ? -16.405 6.539 -15.646 1.00 32.81 155 GLY A CA 1
ATOM 1285 C C . GLY A 1 155 ? -15.253 7.036 -16.502 1.00 32.81 155 GLY A C 1
ATOM 1286 O O . GLY A 1 155 ? -15.042 8.243 -16.599 1.00 32.81 155 GLY A O 1
ATOM 1287 N N . ILE A 1 156 ? -14.485 6.089 -17.026 1.00 36.97 156 ILE A N 1
ATOM 1288 C CA . ILE A 1 156 ? -13.894 6.160 -18.359 1.00 36.97 156 ILE A CA 1
ATOM 1289 C C . ILE A 1 156 ? -14.310 4.853 -19.021 1.00 36.97 156 ILE A C 1
ATOM 1291 O O . ILE A 1 156 ? -14.136 3.807 -18.352 1.00 36.97 156 ILE A O 1
#